Protein AF-A0A0C9U6N0-F1 (afdb_monomer)

Radius of gyration: 15.76 Å; Cα contacts (8 Å, |Δi|>4): 157; chains: 1; bounding box: 29×35×50 Å

Secondary structure (DSSP, 8-state):
--PPP------TTS--EEEEEEEEEESSTTS-EEEEEEEEESPPTTS-HHHHHHHS-EEETTEEESS-SEEEEETTEEEEEEEEE-TT-

Sequence (89 aa):
MSFPPSILTVMPDCVTSWTDYKIKGCTSVGSGRRYIEHRLDNLQPGSNWREFSATTPVRFHGMQFSGAEESFQSTWGVYGLWELDDDKC

Nearest PDB structures (foldseek):
  3l5i-assembly1_A  TM=4.132E-01  e=8.977E-01  Homo sapiens
  4tma-assembly2_G  TM=4.145E-01  e=3.736E+00  Escherichia coli str. K-12 substr. MC4100
  6hcq-assembly1_Z2  TM=3.237E-01  e=3.965E+00  Oryctolagus cuniculus
  5n9w-assembly2_B  TM=2.243E-01  e=3.318E+00  Streptomyces sp.

Mean predicted aligned error: 9.14 Å

Foldseek 3Di:
DDDDDPPPPPPVLQAWAWADWDWPAAPDVPPQKTKIKTFTPNDDPPDDVVVSQQQHWDDDPNDIHRHAPDWDADPVHIMGMDMDGHPND

Organism: NCBI:txid664439

Solvent-accessible surface area (backbone atoms only — not comparable to full-atom values): 5404 Å² total; per-residue (Å²): 139,84,80,73,80,84,74,72,76,72,58,83,88,76,49,54,41,73,39,73,82,40,78,77,43,56,78,39,91,76,62,28,25,30,35,36,35,26,32,54,37,68,70,60,89,92,56,64,61,71,58,48,41,49,60,36,57,46,76,58,98,92,44,77,40,59,29,37,80,41,72,51,79,54,98,92,45,38,35,28,35,41,84,39,83,32,92,89,35

pLDDT: mean 79.22, std 15.02, range [38.0, 93.38]

Structure (mmCIF, N/CA/C/O backbone):
data_AF-A0A0C9U6N0-F1
#
_entry.id   AF-A0A0C9U6N0-F1
#
loop_
_atom_site.group_PDB
_atom_site.id
_atom_site.type_symbol
_atom_site.label_atom_id
_atom_site.label_alt_id
_atom_site.label_comp_id
_atom_site.label_asym_id
_atom_site.label_entity_id
_atom_site.label_seq_id
_atom_si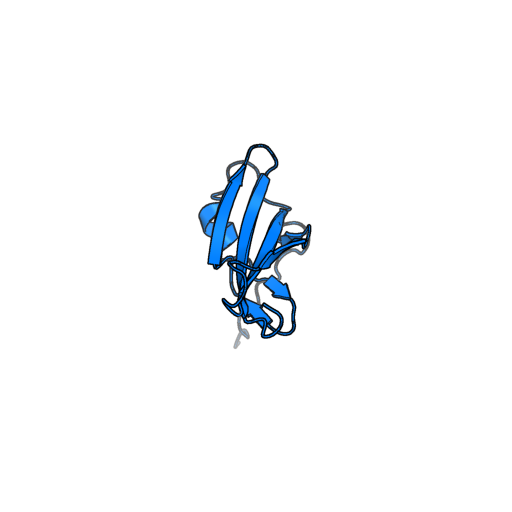te.pdbx_PDB_ins_code
_atom_site.Cartn_x
_atom_site.Cartn_y
_atom_site.Cartn_z
_atom_site.occupancy
_atom_site.B_iso_or_equiv
_atom_site.auth_seq_id
_atom_site.auth_comp_id
_atom_site.auth_asym_id
_atom_site.auth_atom_id
_atom_site.pdbx_PDB_model_num
ATOM 1 N N . MET A 1 1 ? -11.500 -25.323 -34.671 1.00 38.00 1 MET A N 1
ATOM 2 C CA . MET A 1 1 ? -10.566 -25.137 -33.543 1.00 38.00 1 MET A CA 1
ATOM 3 C C . MET A 1 1 ? -11.041 -23.937 -32.741 1.00 38.00 1 MET A C 1
ATOM 5 O O . MET A 1 1 ? -10.981 -22.834 -33.265 1.00 38.00 1 MET A O 1
ATOM 9 N N . SER A 1 2 ? -11.571 -24.140 -31.536 1.00 38.41 2 SER A N 1
ATOM 10 C CA . SER A 1 2 ? -11.995 -23.047 -30.652 1.00 38.41 2 SER A CA 1
ATOM 11 C C . SER A 1 2 ? -10.989 -22.965 -29.515 1.00 38.41 2 SER A C 1
ATOM 13 O O . SER A 1 2 ? -10.951 -23.849 -28.664 1.00 38.41 2 SER A O 1
ATOM 15 N N . PHE A 1 3 ? -10.120 -21.960 -29.560 1.00 40.62 3 PHE A N 1
ATOM 16 C CA . PHE A 1 3 ? -9.187 -21.685 -28.474 1.00 40.62 3 PHE A CA 1
ATOM 17 C C . PHE A 1 3 ? -9.984 -21.095 -27.294 1.0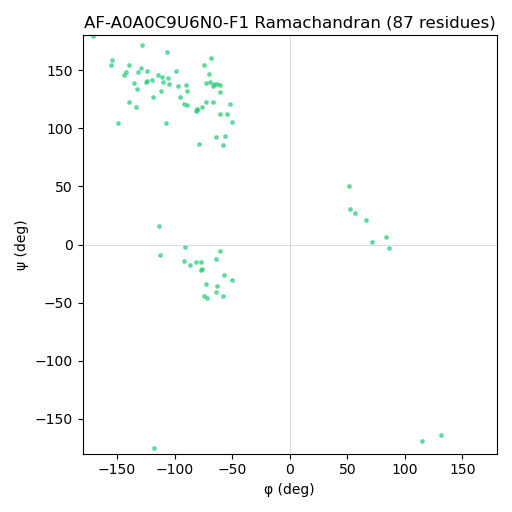0 40.62 3 PHE A C 1
ATOM 19 O O . PHE A 1 3 ? -10.692 -20.106 -27.500 1.00 40.62 3 PHE A O 1
ATOM 26 N N . PRO A 1 4 ? -9.943 -21.696 -26.088 1.00 49.97 4 PRO A N 1
ATOM 27 C CA . PRO A 1 4 ? -10.520 -21.092 -24.890 1.00 49.97 4 PRO A CA 1
ATOM 28 C C . PRO A 1 4 ? -9.700 -19.849 -24.497 1.00 49.97 4 PRO A C 1
ATOM 30 O O . PRO A 1 4 ? -8.575 -19.684 -24.980 1.00 49.97 4 PRO A O 1
ATOM 33 N N . PRO A 1 5 ? -10.269 -18.932 -23.694 1.00 48.47 5 PRO A N 1
ATOM 34 C CA . PRO A 1 5 ? -9.756 -17.578 -23.565 1.00 48.47 5 PRO A CA 1
ATOM 35 C C . PRO A 1 5 ? -8.351 -17.609 -22.977 1.00 48.47 5 PRO A C 1
ATOM 37 O O . PRO A 1 5 ? -8.073 -18.367 -22.048 1.00 48.47 5 PRO A O 1
ATOM 40 N N . SER A 1 6 ? -7.482 -16.770 -23.529 1.00 46.31 6 SER A N 1
ATOM 41 C CA . SER A 1 6 ? -6.139 -16.507 -23.035 1.00 46.31 6 SER A CA 1
ATOM 42 C C . SER A 1 6 ? -6.200 -16.007 -21.590 1.00 46.31 6 SER A C 1
ATOM 44 O O . SER A 1 6 ? -6.187 -14.805 -21.333 1.00 46.31 6 SER A O 1
ATOM 46 N N . ILE A 1 7 ? -6.246 -16.928 -20.626 1.00 48.75 7 ILE A N 1
ATOM 47 C CA . ILE A 1 7 ? -5.675 -16.689 -19.307 1.00 48.75 7 ILE A CA 1
ATOM 48 C C . ILE A 1 7 ? -4.189 -16.537 -19.593 1.00 48.75 7 ILE A C 1
ATOM 50 O O . ILE A 1 7 ? -3.461 -17.512 -19.757 1.00 48.75 7 ILE A O 1
ATOM 54 N N . LEU A 1 8 ? -3.777 -15.286 -19.790 1.00 50.47 8 LEU A N 1
ATOM 55 C CA . LEU A 1 8 ? -2.386 -14.893 -19.712 1.00 50.47 8 LEU A CA 1
ATOM 56 C C . LEU A 1 8 ? -1.871 -15.454 -18.391 1.00 50.47 8 LEU A C 1
ATOM 58 O O . LEU A 1 8 ? -2.233 -14.974 -17.317 1.00 50.47 8 LEU A O 1
ATOM 62 N N . THR A 1 9 ? -1.080 -16.518 -18.488 1.00 47.44 9 THR A N 1
ATOM 63 C CA . THR A 1 9 ? -0.209 -16.976 -17.420 1.00 47.44 9 THR A CA 1
ATOM 64 C C . THR A 1 9 ? 0.681 -15.793 -17.078 1.00 47.44 9 THR A C 1
ATOM 66 O O . THR A 1 9 ? 1.681 -15.540 -17.744 1.00 47.44 9 THR A O 1
ATOM 69 N N . VAL A 1 10 ? 0.268 -15.010 -16.086 1.00 52.88 10 VAL A N 1
ATOM 70 C CA . VAL A 1 10 ? 1.134 -14.043 -15.430 1.00 52.88 10 VAL A CA 1
ATOM 71 C C . VAL A 1 10 ? 2.355 -14.824 -14.949 1.00 52.88 10 VAL A C 1
ATOM 73 O O . VAL A 1 10 ? 2.222 -15.736 -14.135 1.00 52.88 10 VAL A O 1
ATOM 76 N N . MET A 1 11 ? 3.526 -14.559 -15.533 1.00 46.19 11 MET A N 1
ATOM 77 C CA . MET A 1 11 ? 4.782 -15.154 -15.072 1.00 46.19 11 MET A CA 1
ATOM 78 C C . MET A 1 11 ? 4.973 -14.708 -13.619 1.00 46.19 11 MET A C 1
ATOM 80 O O . MET A 1 11 ? 5.120 -13.506 -13.399 1.0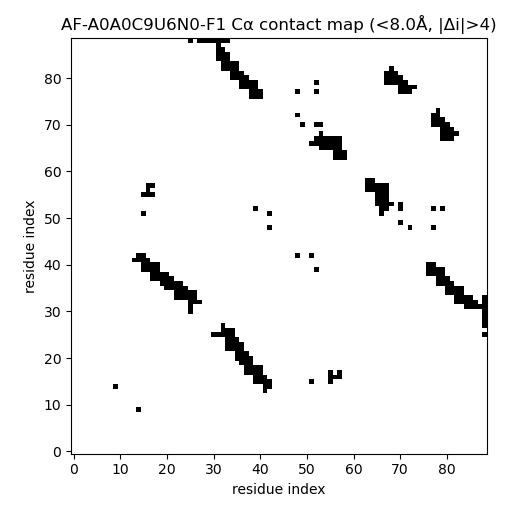0 46.19 11 MET A O 1
ATOM 84 N N . PRO A 1 12 ? 4.899 -15.610 -12.622 1.00 53.91 12 PRO A N 1
ATOM 85 C CA . PRO A 1 12 ? 4.760 -15.229 -11.214 1.0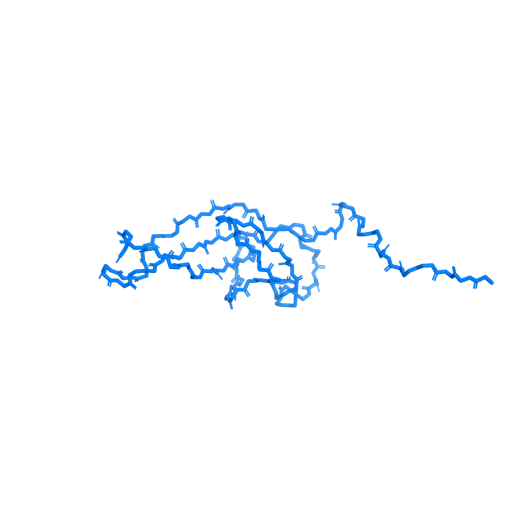0 53.91 12 PRO A CA 1
ATOM 86 C C . PRO A 1 12 ? 5.968 -14.452 -10.667 1.00 53.91 12 PRO A C 1
ATOM 88 O O . PRO A 1 12 ? 5.874 -13.860 -9.598 1.00 53.91 12 PRO A O 1
ATOM 91 N N . ASP A 1 13 ? 7.083 -14.430 -11.397 1.00 53.69 13 ASP A N 1
ATOM 92 C CA . ASP A 1 13 ? 8.314 -13.717 -11.058 1.00 53.69 13 ASP A CA 1
ATOM 93 C C . ASP A 1 13 ? 8.358 -12.249 -11.527 1.00 53.69 13 ASP A C 1
ATOM 95 O O . ASP A 1 13 ? 9.134 -11.471 -10.980 1.00 53.69 13 ASP A O 1
ATOM 99 N N . CYS A 1 14 ? 7.512 -11.831 -12.476 1.00 60.44 14 CYS A N 1
ATOM 100 C CA . CYS A 1 14 ? 7.504 -10.465 -13.035 1.00 60.44 14 CYS A CA 1
ATOM 101 C C . CYS A 1 14 ? 6.231 -9.674 -12.697 1.00 60.44 14 CYS A C 1
ATOM 103 O O . CYS A 1 14 ? 5.917 -8.677 -13.350 1.00 60.44 14 CYS A O 1
ATOM 105 N N . VAL A 1 15 ? 5.465 -10.132 -11.710 1.00 75.19 15 VAL A N 1
ATOM 106 C CA . VAL A 1 15 ? 4.215 -9.486 -11.302 1.00 75.19 15 VAL A CA 1
ATOM 107 C C . VAL A 1 15 ? 4.503 -8.555 -10.137 1.00 75.19 15 VAL A C 1
ATOM 109 O O . VAL A 1 15 ? 5.080 -8.971 -9.131 1.00 75.19 15 VAL A O 1
ATOM 112 N N . THR A 1 16 ? 4.100 -7.295 -10.272 1.00 82.38 1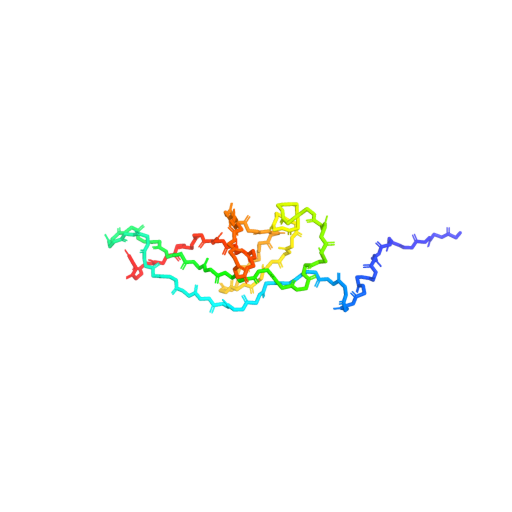6 THR A N 1
ATOM 113 C CA . THR A 1 16 ? 4.054 -6.363 -9.148 1.00 82.38 16 THR A CA 1
ATOM 114 C C . THR A 1 16 ? 3.098 -6.892 -8.098 1.00 82.38 16 THR A C 1
ATOM 116 O O . THR A 1 16 ? 2.013 -7.379 -8.411 1.00 82.38 16 THR A O 1
ATOM 119 N N . SER A 1 17 ? 3.486 -6.806 -6.835 1.00 86.81 17 SER A N 1
ATOM 120 C CA . SER A 1 17 ? 2.650 -7.295 -5.743 1.00 86.81 17 SER A CA 1
ATOM 121 C C . SER A 1 17 ? 2.699 -6.348 -4.561 1.00 86.81 17 SER A C 1
ATOM 123 O O . SER A 1 17 ? 3.645 -5.583 -4.394 1.00 86.81 17 SER A O 1
ATOM 125 N N . TRP A 1 18 ? 1.648 -6.374 -3.753 1.00 89.75 18 TRP A N 1
ATOM 126 C CA . TRP A 1 18 ? 1.568 -5.572 -2.542 1.00 89.75 18 TRP A CA 1
ATOM 127 C C . TRP A 1 18 ? 2.155 -6.343 -1.362 1.00 89.75 18 TRP A C 1
ATOM 129 O O . TRP A 1 18 ? 1.658 -7.407 -0.994 1.00 89.75 18 TRP A O 1
ATOM 139 N N . THR A 1 19 ? 3.196 -5.790 -0.752 1.00 88.56 19 THR A N 1
ATOM 140 C CA . THR A 1 19 ? 3.899 -6.329 0.418 1.00 88.56 19 THR A CA 1
ATOM 141 C C . THR A 1 19 ? 3.796 -5.363 1.597 1.00 88.56 19 THR A C 1
ATOM 143 O O . THR A 1 19 ? 3.070 -4.371 1.533 1.00 88.56 19 THR A O 1
ATOM 146 N N . ASP A 1 20 ? 4.480 -5.673 2.704 1.00 86.06 20 ASP A N 1
ATOM 147 C CA . ASP A 1 20 ? 4.625 -4.778 3.862 1.00 86.06 20 ASP A CA 1
ATOM 148 C C . ASP A 1 20 ? 3.285 -4.226 4.380 1.00 86.06 20 ASP A C 1
ATOM 150 O O . ASP A 1 20 ? 3.123 -3.022 4.574 1.00 86.06 20 ASP A O 1
ATOM 154 N N . TYR A 1 21 ? 2.317 -5.125 4.599 1.00 86.88 21 TYR A N 1
ATOM 155 C CA . TYR A 1 21 ? 1.022 -4.784 5.191 1.00 86.88 21 TYR A CA 1
ATOM 156 C C . TYR A 1 21 ? 1.217 -4.010 6.498 1.00 86.88 21 TYR A C 1
ATOM 158 O O . TYR A 1 21 ? 1.801 -4.526 7.458 1.00 86.88 21 TYR A O 1
ATOM 166 N N . LYS A 1 22 ? 0.681 -2.791 6.560 1.00 87.00 22 LYS A N 1
ATOM 167 C CA . LYS A 1 22 ? 0.769 -1.940 7.741 1.00 87.00 22 LYS A CA 1
ATOM 168 C C . LYS A 1 22 ? -0.536 -1.204 7.990 1.00 87.00 22 LYS A C 1
ATOM 170 O O . LYS A 1 22 ? -0.993 -0.416 7.174 1.00 87.00 22 LYS A O 1
ATOM 175 N N . ILE A 1 23 ? -1.102 -1.392 9.177 1.00 84.94 23 ILE A N 1
ATOM 176 C CA . ILE A 1 23 ? -2.233 -0.583 9.639 1.00 84.94 23 ILE A CA 1
ATOM 177 C C . ILE A 1 23 ? -1.664 0.738 10.155 1.00 84.94 23 ILE A C 1
ATOM 179 O O . ILE A 1 23 ? -0.894 0.750 11.116 1.00 84.94 23 ILE A O 1
ATOM 183 N N . LYS A 1 24 ? -2.014 1.850 9.509 1.00 82.12 24 LYS A N 1
ATOM 184 C CA . LYS A 1 24 ? -1.598 3.197 9.928 1.00 82.12 24 LYS A CA 1
ATOM 185 C C . LYS A 1 24 ? -2.390 3.704 11.131 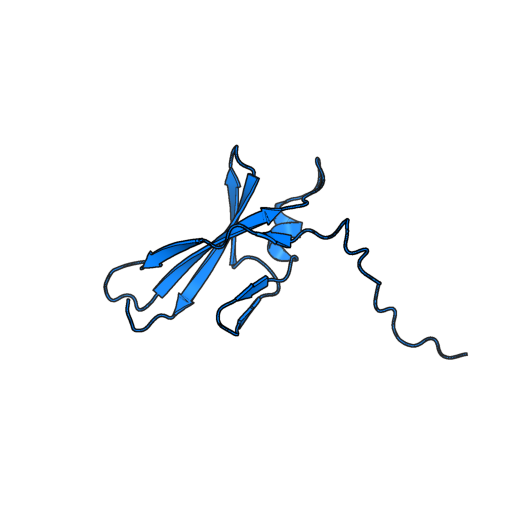1.00 82.12 24 LYS A C 1
ATOM 187 O O . LYS A 1 24 ? -1.891 4.558 11.855 1.00 82.12 24 LYS A O 1
ATOM 192 N N . GLY A 1 25 ? -3.570 3.137 11.365 1.00 78.31 25 GLY A N 1
ATOM 193 C CA . GLY A 1 25 ? -4.479 3.505 12.448 1.00 78.31 25 GLY A CA 1
ATOM 194 C C . GLY A 1 25 ? -5.781 4.088 11.909 1.00 78.31 25 GLY A C 1
ATOM 195 O O . GLY A 1 25 ? -6.052 3.995 10.712 1.00 78.31 25 GLY A O 1
ATOM 196 N N . CYS A 1 26 ? -6.587 4.663 12.801 1.00 78.75 26 CYS A N 1
ATOM 197 C CA . CYS A 1 26 ? -7.837 5.323 12.436 1.00 78.75 26 CYS A CA 1
ATOM 198 C C . CYS A 1 26 ? -7.575 6.621 11.663 1.00 78.75 26 CYS A C 1
ATOM 200 O O . CYS A 1 26 ? -6.692 7.388 12.047 1.00 78.75 26 CYS A O 1
ATOM 202 N N . THR A 1 27 ? -8.378 6.896 10.633 1.00 72.19 27 THR A N 1
ATOM 203 C CA . THR A 1 27 ? -8.385 8.180 9.911 1.00 72.19 27 THR A CA 1
ATOM 204 C C . THR A 1 27 ? -8.679 9.334 10.873 1.00 72.19 27 THR A C 1
ATOM 206 O O . THR A 1 27 ? -7.998 10.357 10.874 1.00 72.19 27 THR A O 1
ATOM 209 N N . SER A 1 28 ? -9.669 9.142 11.746 1.00 69.94 28 SER A N 1
ATOM 210 C CA . SER A 1 28 ? -9.965 9.999 12.892 1.00 69.94 28 SER A CA 1
ATOM 211 C C . SER A 1 28 ? -10.699 9.179 13.956 1.00 69.94 28 SER A C 1
ATOM 213 O O . SER A 1 28 ? -11.340 8.176 13.636 1.00 69.94 28 SER A O 1
ATOM 215 N N . VAL A 1 29 ? -10.596 9.585 15.222 1.00 64.44 29 VAL A N 1
ATOM 216 C CA . VAL A 1 29 ? -11.292 8.925 16.338 1.00 64.44 29 VAL A CA 1
ATOM 217 C C . VAL A 1 29 ? -12.800 9.131 16.169 1.00 64.44 29 VAL A C 1
ATOM 219 O O . VAL A 1 29 ? -13.252 10.273 16.104 1.00 64.44 29 VAL A O 1
ATOM 222 N N . GLY A 1 30 ? -13.575 8.049 16.100 1.00 66.38 30 GLY A N 1
ATOM 223 C CA . GLY A 1 30 ? -15.020 8.090 15.859 1.00 66.38 30 GLY A CA 1
ATOM 224 C C . GLY A 1 30 ? -15.407 8.189 14.380 1.00 66.38 30 GLY A C 1
ATOM 225 O O . GLY A 1 30 ? -16.580 8.405 14.083 1.00 66.38 30 GLY A O 1
ATOM 226 N N . SER A 1 31 ? -14.450 8.095 13.447 1.00 68.38 31 SER A N 1
ATOM 227 C CA . SER A 1 31 ? -14.756 8.117 12.012 1.00 68.38 31 SER A CA 1
ATOM 228 C C . SER A 1 31 ? -15.222 6.764 11.487 1.00 68.38 31 SER A C 1
ATOM 230 O O . SER A 1 31 ? -15.705 6.721 10.357 1.00 68.38 31 SER A O 1
ATOM 232 N N . GLY A 1 32 ? -15.016 5.679 12.240 1.00 76.88 32 GLY A N 1
ATOM 233 C CA . GLY A 1 32 ? -15.296 4.334 11.753 1.00 76.88 32 GLY A CA 1
ATOM 234 C C . GLY A 1 32 ? -14.388 3.906 10.601 1.00 76.88 32 GLY A C 1
ATOM 235 O O . GLY A 1 32 ? -14.776 3.056 9.816 1.00 76.88 32 GLY A O 1
ATOM 236 N N . ARG A 1 33 ? -13.211 4.525 10.414 1.00 81.50 33 ARG A N 1
ATOM 237 C CA . ARG A 1 33 ? -12.327 4.242 9.270 1.00 81.50 33 ARG A CA 1
ATOM 238 C C . ARG A 1 33 ? -10.875 4.092 9.680 1.00 81.50 33 ARG A C 1
ATOM 240 O O . ARG A 1 33 ? -10.376 4.875 10.490 1.00 81.50 33 ARG A O 1
ATOM 247 N N . ARG A 1 34 ? -10.185 3.119 9.085 1.00 87.50 34 ARG A N 1
ATOM 248 C CA . ARG A 1 34 ? -8.755 2.843 9.271 1.00 87.50 34 ARG A CA 1
ATOM 249 C C . ARG A 1 34 ? -8.006 2.867 7.948 1.00 87.50 34 ARG A C 1
ATOM 251 O O . ARG A 1 34 ? -8.467 2.306 6.957 1.00 87.50 34 ARG A O 1
ATOM 258 N N . TYR A 1 35 ? -6.799 3.419 7.972 1.00 88.19 35 TYR A N 1
ATOM 259 C CA . TYR A 1 35 ? -5.890 3.363 6.837 1.00 88.19 35 TYR A CA 1
ATOM 260 C C . TYR A 1 35 ? -5.009 2.126 6.891 1.00 88.19 35 TYR A C 1
ATOM 262 O O . TYR A 1 35 ? -4.357 1.826 7.901 1.00 88.19 35 TYR A O 1
ATOM 270 N N . ILE A 1 36 ? -4.948 1.441 5.760 1.00 90.25 36 ILE A N 1
ATOM 271 C CA . ILE A 1 36 ? -4.021 0.352 5.500 1.00 90.25 36 ILE A CA 1
ATOM 272 C C . ILE A 1 36 ? -3.044 0.819 4.439 1.00 90.25 36 ILE A C 1
ATOM 274 O O . ILE A 1 36 ? -3.438 1.359 3.414 1.00 90.25 36 ILE A O 1
ATOM 278 N N . GLU A 1 37 ? -1.767 0.598 4.703 1.00 92.38 37 GLU A N 1
ATOM 279 C CA . GLU A 1 37 ? -0.674 0.832 3.779 1.00 92.38 37 GLU A CA 1
ATOM 280 C C . GLU A 1 37 ? -0.089 -0.509 3.339 1.00 92.38 37 GLU A C 1
ATOM 282 O O . GLU A 1 37 ? 0.105 -1.415 4.152 1.00 92.38 37 GLU A O 1
ATOM 287 N N . HIS A 1 38 ? 0.237 -0.604 2.057 1.00 93.00 38 HIS A N 1
ATOM 288 C CA . HIS A 1 38 ? 1.121 -1.630 1.518 1.00 93.00 38 HIS A CA 1
ATOM 289 C C . HIS A 1 38 ? 2.203 -0.987 0.668 1.00 93.00 38 HIS A C 1
ATOM 291 O O . HIS A 1 38 ? 1.978 0.048 0.039 1.00 93.00 38 HIS A O 1
ATOM 297 N N . ARG A 1 39 ? 3.362 -1.637 0.587 1.00 91.81 39 ARG A N 1
ATOM 298 C CA . ARG A 1 39 ? 4.401 -1.281 -0.378 1.00 91.81 39 ARG A CA 1
ATOM 299 C C . ARG A 1 39 ? 4.199 -2.068 -1.668 1.00 91.81 39 ARG A C 1
ATOM 301 O O . ARG A 1 39 ? 3.912 -3.258 -1.624 1.00 91.81 39 ARG A O 1
ATOM 308 N N . LEU A 1 40 ? 4.345 -1.413 -2.811 1.00 90.69 40 LEU A N 1
ATOM 309 C CA . LEU A 1 40 ? 4.390 -2.071 -4.108 1.00 90.69 40 LEU A CA 1
ATOM 310 C C . LEU A 1 40 ? 5.803 -2.615 -4.321 1.00 90.69 40 LEU A C 1
ATOM 312 O O . LEU A 1 40 ? 6.770 -1.853 -4.390 1.00 90.69 40 LEU A O 1
ATOM 316 N N . ASP A 1 41 ? 5.903 -3.930 -4.410 1.00 88.69 41 ASP A N 1
ATOM 317 C CA . ASP A 1 41 ? 7.141 -4.661 -4.627 1.00 88.69 41 ASP A CA 1
ATOM 318 C C . ASP A 1 41 ? 7.197 -5.215 -6.055 1.00 88.69 41 ASP A C 1
ATOM 320 O O . ASP A 1 41 ? 6.193 -5.243 -6.778 1.00 88.69 41 ASP A O 1
ATOM 324 N N . ASN A 1 42 ? 8.390 -5.637 -6.468 1.00 84.50 42 ASN A N 1
ATOM 325 C CA . ASN A 1 42 ? 8.664 -6.155 -7.807 1.00 84.50 42 ASN A CA 1
ATOM 326 C C . ASN A 1 42 ? 8.307 -5.185 -8.958 1.00 84.50 42 ASN A C 1
ATOM 328 O O . ASN A 1 42 ? 8.002 -5.593 -10.079 1.00 84.50 42 ASN A O 1
ATOM 332 N N . LEU A 1 43 ? 8.335 -3.875 -8.685 1.00 85.25 43 LEU A N 1
ATOM 333 C CA . LEU A 1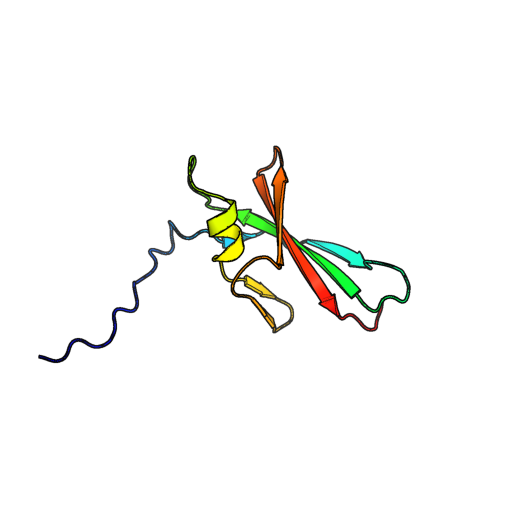 43 ? 8.148 -2.847 -9.704 1.00 85.25 43 LEU A CA 1
ATOM 334 C C . LEU A 1 43 ? 9.426 -2.699 -10.535 1.00 85.25 43 LEU A C 1
ATOM 336 O O . LEU A 1 43 ? 10.476 -2.319 -10.015 1.00 85.25 43 LEU A O 1
ATOM 340 N N . GLN A 1 44 ? 9.327 -2.956 -11.839 1.00 81.19 44 GLN A N 1
ATOM 341 C CA . GLN A 1 44 ? 10.478 -2.834 -12.728 1.00 81.19 44 GLN A CA 1
ATOM 342 C C . GLN A 1 44 ? 10.956 -1.374 -12.842 1.00 81.19 44 GLN A C 1
ATOM 344 O O . GLN A 1 44 ? 10.136 -0.458 -12.992 1.00 81.19 44 GLN A O 1
ATOM 349 N N . PRO A 1 45 ? 12.278 -1.131 -12.825 1.00 76.62 45 PRO A N 1
ATOM 350 C CA . PRO A 1 45 ? 12.832 0.211 -12.954 1.00 76.62 45 PRO A CA 1
ATOM 351 C C . PRO A 1 45 ? 12.422 0.845 -14.290 1.00 76.62 45 PRO A C 1
ATOM 353 O O . PRO A 1 45 ? 12.543 0.230 -15.346 1.00 76.62 45 PRO A O 1
ATOM 356 N N . GLY A 1 46 ? 11.921 2.082 -14.240 1.00 78.88 46 GLY A N 1
ATOM 357 C CA . GLY A 1 46 ? 11.412 2.804 -15.415 1.00 78.88 46 GLY A CA 1
ATOM 358 C C . GLY A 1 46 ? 9.944 2.527 -15.762 1.00 78.88 46 GLY A C 1
ATOM 359 O O . GLY A 1 46 ? 9.414 3.164 -16.667 1.00 78.88 46 GLY A O 1
ATOM 360 N N . SER A 1 47 ? 9.268 1.630 -15.036 1.00 82.44 47 SER A N 1
ATOM 361 C CA . SER A 1 47 ? 7.830 1.396 -15.199 1.00 82.44 47 SER A CA 1
ATOM 362 C C . SER A 1 47 ? 6.981 2.513 -14.595 1.00 82.44 47 SER A C 1
ATOM 364 O O . SER A 1 47 ? 7.382 3.194 -13.646 1.00 82.44 47 SER A O 1
ATOM 366 N N . ASN A 1 48 ? 5.765 2.674 -15.119 1.00 88.19 48 ASN A N 1
ATOM 367 C CA . ASN A 1 48 ? 4.823 3.677 -14.642 1.00 88.19 48 ASN A CA 1
ATOM 368 C C . ASN A 1 48 ? 4.146 3.213 -13.349 1.00 88.19 48 ASN A C 1
ATOM 370 O O . ASN A 1 48 ? 3.075 2.608 -13.366 1.00 88.19 48 ASN A O 1
ATOM 374 N N . TRP A 1 49 ? 4.788 3.489 -12.213 1.00 88.25 49 TRP A N 1
ATOM 375 C CA . TRP A 1 49 ? 4.317 3.056 -10.896 1.00 88.25 49 TRP A CA 1
ATOM 376 C C . TRP A 1 49 ? 2.850 3.387 -10.624 1.00 88.25 49 TRP A C 1
ATOM 378 O O . TRP A 1 49 ? 2.198 2.643 -9.903 1.00 88.25 49 TRP A O 1
ATOM 388 N N . ARG A 1 50 ? 2.338 4.477 -11.204 1.00 89.12 50 ARG A N 1
ATOM 389 C CA . ARG A 1 50 ? 0.965 4.945 -11.013 1.00 89.12 50 ARG A CA 1
ATOM 390 C C . ARG A 1 50 ? -0.060 4.064 -11.724 1.00 89.12 50 ARG A C 1
ATOM 392 O O . ARG A 1 50 ? -1.164 3.877 -11.227 1.00 89.12 50 ARG A O 1
ATOM 399 N N . GLU A 1 51 ? 0.305 3.508 -12.876 1.00 89.44 51 GLU A N 1
ATOM 400 C CA . GLU A 1 51 ? -0.528 2.527 -13.576 1.00 89.44 51 GLU A CA 1
ATOM 401 C C . GLU A 1 51 ? -0.477 1.181 -12.859 1.00 89.44 51 GLU A C 1
ATOM 403 O O . GLU A 1 51 ? -1.516 0.570 -12.616 1.00 89.44 51 GLU A O 1
ATOM 408 N N . PHE A 1 52 ? 0.715 0.745 -12.444 1.00 88.19 52 PHE A N 1
ATOM 409 C CA . PHE A 1 52 ? 0.870 -0.502 -11.697 1.00 88.19 52 PHE A CA 1
ATOM 410 C C . PHE A 1 52 ? 0.167 -0.447 -10.338 1.00 88.19 52 PHE A C 1
ATOM 412 O O . PHE A 1 52 ? -0.509 -1.406 -9.979 1.00 88.19 52 PHE A O 1
ATOM 419 N N . SER A 1 53 ? 0.235 0.661 -9.598 1.00 90.25 53 SER A N 1
ATOM 420 C CA . SER A 1 53 ? -0.495 0.798 -8.334 1.00 90.25 53 SER A CA 1
ATOM 421 C C . SER A 1 53 ? -2.015 0.751 -8.535 1.00 90.25 53 SER A C 1
ATOM 423 O O . SER A 1 53 ? -2.719 0.151 -7.730 1.00 90.25 53 SER A O 1
ATOM 425 N N . ALA A 1 54 ? -2.541 1.305 -9.628 1.00 88.94 54 ALA A N 1
ATOM 426 C CA . ALA A 1 54 ? -3.974 1.267 -9.925 1.00 88.94 54 ALA A CA 1
ATOM 427 C C . ALA A 1 54 ? -4.469 -0.092 -10.463 1.00 88.94 54 ALA A C 1
ATOM 429 O O . ALA A 1 54 ? -5.661 -0.384 -10.382 1.00 88.94 54 ALA A O 1
ATOM 430 N N . THR A 1 55 ? -3.576 -0.915 -11.021 1.00 88.25 55 THR A N 1
ATOM 431 C CA . THR A 1 55 ? -3.928 -2.176 -11.707 1.00 88.25 55 THR A CA 1
ATOM 432 C C . THR A 1 55 ? -3.444 -3.438 -10.996 1.00 88.25 55 THR A C 1
ATOM 434 O O . THR A 1 55 ? -3.827 -4.541 -11.388 1.00 88.25 55 THR A O 1
ATOM 437 N N . THR A 1 56 ? -2.616 -3.306 -9.957 1.00 88.25 56 THR A N 1
ATOM 438 C CA . THR A 1 56 ? -2.146 -4.446 -9.166 1.00 88.25 56 THR A CA 1
ATOM 439 C C . THR A 1 56 ? -3.210 -4.838 -8.144 1.00 88.25 56 THR A C 1
ATOM 441 O O . THR A 1 56 ? -3.455 -4.078 -7.202 1.00 88.25 56 THR A O 1
ATOM 444 N N . PRO A 1 57 ? -3.811 -6.033 -8.249 1.00 88.81 57 PRO A N 1
ATOM 445 C CA . PRO A 1 57 ? -4.838 -6.449 -7.314 1.00 88.81 57 PRO A CA 1
ATOM 446 C C . PRO A 1 57 ? -4.252 -6.730 -5.928 1.00 88.81 57 PRO A C 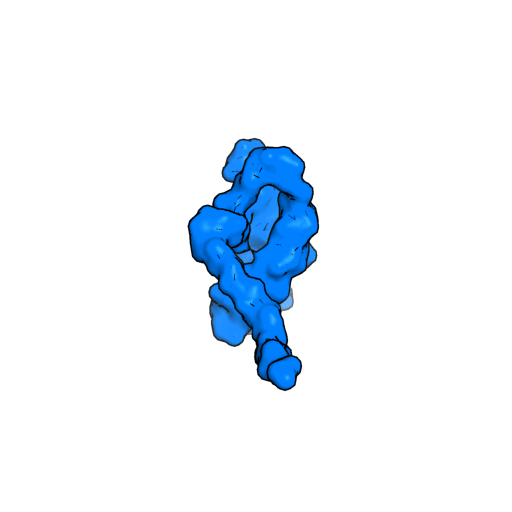1
ATOM 448 O O . PRO A 1 57 ? -3.148 -7.258 -5.791 1.00 88.81 57 PRO A O 1
ATOM 451 N N . VAL A 1 58 ? -5.031 -6.447 -4.889 1.00 88.50 58 VAL A N 1
ATOM 452 C CA . VAL A 1 58 ? -4.694 -6.762 -3.499 1.00 88.50 58 VAL A CA 1
ATOM 453 C C . VAL A 1 58 ? -5.867 -7.443 -2.808 1.00 88.50 58 VAL A C 1
ATOM 455 O O . VAL A 1 58 ? -7.032 -7.207 -3.137 1.00 88.50 58 VAL A O 1
ATOM 458 N N . ARG A 1 59 ? -5.564 -8.331 -1.861 1.00 87.94 59 ARG A N 1
ATOM 459 C CA . ARG A 1 59 ? -6.563 -9.024 -1.048 1.00 87.94 59 ARG A CA 1
ATOM 460 C C . ARG A 1 59 ? -6.155 -8.989 0.419 1.00 87.94 59 ARG A C 1
ATOM 462 O O . ARG A 1 59 ? -5.123 -9.546 0.778 1.00 87.94 59 ARG A O 1
ATOM 469 N N . PHE A 1 60 ? -6.976 -8.372 1.260 1.00 85.62 60 PHE A N 1
ATOM 470 C CA . PHE A 1 60 ? -6.821 -8.361 2.718 1.00 85.62 60 PHE A CA 1
ATOM 471 C C . PHE A 1 60 ? -8.183 -8.141 3.383 1.00 85.62 60 PHE A C 1
ATOM 473 O O . PHE A 1 60 ? -9.112 -7.657 2.745 1.00 85.62 60 PHE A O 1
ATOM 480 N N . HIS A 1 61 ? -8.324 -8.516 4.662 1.00 81.81 61 HIS A N 1
ATOM 481 C CA . HIS A 1 61 ? -9.588 -8.383 5.418 1.00 81.81 61 HIS A CA 1
ATOM 482 C C . HIS A 1 61 ? -10.819 -8.993 4.716 1.00 81.81 61 HIS A C 1
ATOM 484 O O . HIS A 1 61 ? -11.935 -8.514 4.864 1.00 81.81 61 HIS A O 1
ATOM 490 N N . GLY A 1 62 ? -10.622 -10.046 3.914 1.00 84.12 62 GLY A N 1
ATOM 491 C CA . GLY A 1 62 ? -11.699 -10.669 3.132 1.00 84.12 62 GLY A CA 1
ATOM 492 C C . GLY A 1 62 ? -12.202 -9.831 1.947 1.00 84.12 62 GLY A C 1
ATOM 493 O O . GLY A 1 62 ? -13.102 -10.273 1.239 1.00 84.12 62 GLY A O 1
ATOM 494 N N . MET A 1 63 ? -11.608 -8.664 1.698 1.00 86.06 63 MET A N 1
ATOM 495 C CA . MET A 1 63 ? -11.903 -7.793 0.565 1.00 86.06 63 MET A CA 1
ATOM 496 C C . MET A 1 63 ? -10.877 -7.991 -0.550 1.00 86.06 63 MET A C 1
ATOM 498 O O . MET A 1 63 ? -9.711 -8.312 -0.305 1.00 86.06 63 MET A O 1
ATOM 502 N N . GLN A 1 64 ? -11.323 -7.804 -1.791 1.00 88.56 64 GLN A N 1
ATOM 503 C CA . GLN A 1 64 ? -10.464 -7.777 -2.966 1.00 88.56 64 GLN A CA 1
ATOM 504 C C . GLN A 1 64 ? -10.579 -6.416 -3.641 1.00 88.56 64 GLN A C 1
ATOM 506 O O . GLN A 1 64 ? -11.671 -6.009 -4.027 1.00 88.56 64 GLN A O 1
ATOM 511 N N . PHE A 1 65 ? -9.436 -5.781 -3.866 1.00 88.25 65 PHE A N 1
ATOM 512 C CA . PHE A 1 65 ? -9.328 -4.555 -4.641 1.00 88.25 65 PHE A CA 1
ATOM 513 C C . PHE A 1 65 ? -8.525 -4.832 -5.910 1.00 88.25 65 PHE A C 1
ATOM 515 O O . PHE A 1 65 ? -7.614 -5.663 -5.915 1.00 88.25 65 PHE A O 1
ATOM 522 N N . SER A 1 66 ? -8.870 -4.158 -7.004 1.00 88.62 66 SER A N 1
ATOM 523 C CA . SER A 1 66 ? -8.133 -4.234 -8.272 1.00 88.62 66 SER A CA 1
ATOM 524 C C . SER A 1 66 ? -6.842 -3.410 -8.270 1.00 88.62 66 SER A C 1
ATOM 526 O O . SER A 1 66 ? -6.006 -3.609 -9.143 1.00 88.62 66 SER A O 1
ATOM 528 N N . GLY A 1 67 ? -6.687 -2.512 -7.298 1.00 88.56 67 GLY A N 1
ATOM 529 C CA . GLY A 1 67 ? -5.594 -1.554 -7.185 1.00 88.56 67 GLY A CA 1
ATOM 530 C C . GLY A 1 67 ? -5.612 -0.841 -5.839 1.00 88.56 67 GLY A C 1
ATOM 531 O O . GLY A 1 67 ? -6.488 -1.091 -5.004 1.00 88.56 67 GLY A O 1
ATOM 532 N N . ALA A 1 68 ? -4.647 0.051 -5.643 1.00 90.50 68 ALA A N 1
ATOM 533 C CA . ALA A 1 68 ? -4.647 0.999 -4.540 1.00 90.50 68 ALA A CA 1
ATOM 534 C C . ALA A 1 68 ? -5.691 2.100 -4.743 1.00 90.50 68 ALA A C 1
ATOM 536 O O . ALA A 1 68 ? -5.852 2.595 -5.858 1.00 90.50 68 ALA A O 1
ATOM 537 N N . GLU A 1 69 ? -6.385 2.474 -3.666 1.00 90.62 69 GLU A N 1
ATOM 538 C CA . GLU A 1 69 ? -7.348 3.581 -3.678 1.00 90.62 69 GLU A CA 1
ATOM 539 C C . GLU A 1 69 ? -6.614 4.918 -3.786 1.00 90.62 69 GLU A C 1
ATOM 541 O O . GLU A 1 69 ? -6.903 5.734 -4.661 1.00 90.62 69 GLU A O 1
ATOM 546 N N . GLU A 1 70 ? -5.567 5.075 -2.981 1.00 90.38 70 GLU A N 1
ATOM 547 C CA . GLU A 1 70 ? -4.572 6.123 -3.148 1.00 90.38 70 GLU A CA 1
ATOM 548 C C . GLU A 1 70 ? -3.180 5.516 -3.267 1.00 90.38 70 GLU A C 1
ATOM 550 O O . GLU A 1 70 ? -2.881 4.469 -2.701 1.00 90.38 70 GLU A O 1
ATOM 555 N N . SER A 1 71 ? -2.289 6.163 -4.014 1.00 91.81 71 SER A N 1
ATOM 556 C CA . SER A 1 71 ? -0.901 5.714 -4.100 1.00 91.81 71 SER A CA 1
ATOM 557 C C . SER A 1 71 ? 0.064 6.878 -4.191 1.00 91.81 71 SER A C 1
ATOM 559 O O . SER A 1 71 ? -0.230 7.910 -4.797 1.00 91.81 71 SER A O 1
ATOM 561 N N . PHE A 1 72 ? 1.234 6.704 -3.587 1.00 91.31 72 PHE A N 1
ATOM 562 C CA . PHE A 1 72 ? 2.280 7.712 -3.564 1.00 91.31 72 PHE A CA 1
ATOM 563 C C . PHE A 1 72 ? 3.660 7.070 -3.689 1.00 91.31 72 PHE A C 1
ATOM 565 O O . PHE A 1 72 ? 3.904 5.952 -3.235 1.00 91.31 72 PHE A O 1
ATOM 572 N N . GLN A 1 73 ? 4.582 7.799 -4.311 1.00 90.56 73 GLN A N 1
ATOM 573 C CA . GLN A 1 73 ? 5.981 7.405 -4.407 1.00 90.56 73 GLN A CA 1
ATOM 574 C C . GLN A 1 73 ? 6.791 8.102 -3.310 1.00 90.56 73 GLN A C 1
ATOM 576 O O . GLN A 1 73 ? 6.634 9.296 -3.063 1.00 90.56 73 GLN A O 1
ATOM 581 N N . SER A 1 74 ? 7.681 7.354 -2.670 1.00 88.38 74 SER A N 1
ATOM 582 C CA . SER A 1 74 ? 8.656 7.844 -1.700 1.00 88.38 74 SER A CA 1
ATOM 583 C C . SER A 1 74 ? 10.059 7.353 -2.076 1.00 88.38 74 SER A C 1
ATOM 585 O O . SER A 1 74 ? 10.219 6.500 -2.949 1.00 88.38 74 SER A O 1
ATOM 587 N N . THR A 1 75 ? 11.093 7.846 -1.391 1.00 86.00 75 THR A N 1
ATOM 588 C CA . THR A 1 75 ? 12.489 7.396 -1.569 1.00 86.00 75 THR A CA 1
ATOM 589 C C . THR A 1 75 ? 12.654 5.890 -1.341 1.00 86.00 75 THR A C 1
ATOM 591 O O . THR A 1 75 ? 13.549 5.271 -1.905 1.00 86.00 75 THR A O 1
ATOM 594 N N . TRP A 1 76 ? 11.777 5.294 -0.532 1.00 85.06 76 TRP A N 1
ATOM 595 C CA . TRP A 1 76 ? 11.810 3.878 -0.159 1.00 85.06 76 TRP A CA 1
ATOM 596 C C . TRP A 1 76 ? 11.001 2.961 -1.086 1.00 85.06 76 TRP A C 1
ATOM 598 O O . TRP A 1 76 ? 10.990 1.751 -0.879 1.00 85.06 76 TRP A O 1
ATOM 608 N N . GLY A 1 77 ? 10.318 3.518 -2.089 1.00 89.19 77 GLY A N 1
ATOM 609 C CA . GLY A 1 77 ? 9.471 2.764 -3.009 1.00 89.19 77 GLY A CA 1
ATOM 610 C C . GLY A 1 77 ? 8.097 3.393 -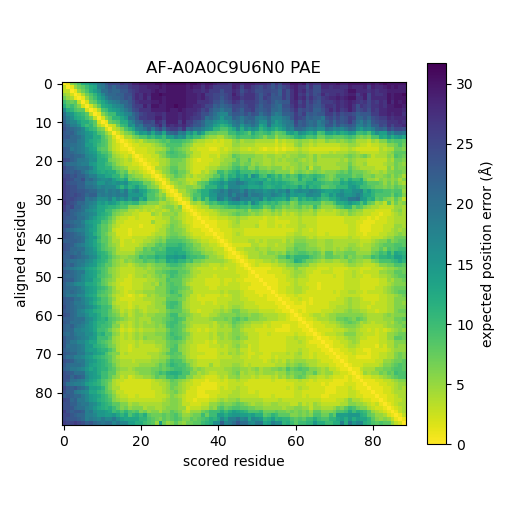3.193 1.00 89.19 77 GLY A C 1
ATOM 611 O O . GLY A 1 77 ? 7.872 4.563 -2.884 1.00 89.19 77 GLY A O 1
ATOM 612 N N . VAL A 1 78 ? 7.173 2.607 -3.728 1.00 92.25 78 VAL A N 1
ATOM 613 C CA . VAL A 1 78 ? 5.801 3.037 -4.012 1.00 92.25 78 VAL A CA 1
ATOM 614 C C . VAL A 1 78 ? 4.887 2.425 -2.970 1.00 92.25 78 VAL A C 1
ATOM 616 O O . VAL A 1 78 ? 5.044 1.261 -2.615 1.00 92.25 78 VAL A O 1
ATOM 619 N N . TYR A 1 79 ? 3.943 3.210 -2.476 1.00 92.62 79 TYR A N 1
ATOM 620 C CA . TYR A 1 79 ? 3.026 2.810 -1.425 1.00 92.62 79 TYR A CA 1
ATOM 621 C C . TYR A 1 79 ? 1.593 3.001 -1.897 1.00 92.62 79 TYR A C 1
ATOM 623 O O . TYR A 1 79 ? 1.275 3.977 -2.577 1.00 92.62 79 TYR A O 1
ATOM 631 N N . GLY A 1 80 ? 0.749 2.039 -1.552 1.00 93.38 80 GLY A N 1
ATOM 632 C CA . GLY A 1 80 ? -0.692 2.083 -1.726 1.00 93.38 80 GLY A CA 1
ATOM 633 C C . GLY A 1 80 ? -1.352 2.301 -0.375 1.00 93.38 80 GLY A C 1
ATOM 634 O O . GLY A 1 80 ? -0.878 1.782 0.638 1.00 93.38 80 GLY A O 1
ATOM 635 N N . LEU A 1 81 ? -2.430 3.069 -0.373 1.00 92.12 81 LEU A N 1
ATOM 636 C CA . LEU A 1 81 ? -3.299 3.301 0.764 1.00 92.12 81 LEU A CA 1
ATOM 637 C C . LEU A 1 81 ? -4.705 2.825 0.417 1.00 92.12 81 LEU A C 1
ATOM 639 O O . LEU A 1 81 ? -5.180 3.006 -0.706 1.00 92.12 81 LEU A O 1
ATOM 643 N N . TRP A 1 82 ? -5.351 2.231 1.410 1.00 91.00 82 TRP A N 1
ATOM 644 C CA . TRP A 1 82 ? -6.755 1.853 1.372 1.00 91.00 82 TRP A CA 1
ATOM 645 C C . TRP A 1 82 ? -7.419 2.317 2.653 1.00 91.00 82 TRP A C 1
ATOM 647 O O . TRP A 1 82 ? -6.889 2.091 3.747 1.00 91.00 82 TRP A O 1
ATOM 657 N N . GLU A 1 83 ? -8.584 2.932 2.515 1.00 88.88 83 GLU A N 1
ATOM 658 C CA . GLU A 1 83 ? -9.456 3.226 3.635 1.00 88.88 83 GLU A CA 1
ATOM 659 C C . GLU A 1 83 ? -10.441 2.068 3.822 1.00 88.88 83 GLU A C 1
ATOM 661 O O . GLU A 1 83 ? -11.187 1.698 2.919 1.00 88.88 83 GLU A O 1
ATOM 666 N N . LEU A 1 84 ? -10.420 1.451 5.001 1.00 85.88 84 LEU A N 1
ATOM 667 C CA . LEU A 1 84 ? -11.398 0.438 5.371 1.00 85.88 84 LEU A CA 1
ATOM 668 C C . LEU A 1 84 ? -12.312 0.959 6.460 1.00 85.88 84 LEU A C 1
ATOM 670 O O . LEU A 1 84 ? -11.844 1.603 7.398 1.00 85.88 84 LEU A O 1
ATOM 674 N N . ASP A 1 85 ? -13.575 0.561 6.392 1.00 83.19 85 ASP A N 1
ATOM 675 C CA . ASP A 1 85 ? -14.496 0.727 7.505 1.00 83.19 85 ASP A CA 1
ATOM 676 C C . ASP A 1 85 ? -14.064 -0.171 8.689 1.00 83.19 85 ASP A C 1
ATOM 678 O O . ASP A 1 85 ? -13.606 -1.316 8.534 1.00 83.19 85 ASP A O 1
ATOM 682 N N . ASP A 1 86 ? -14.101 0.392 9.886 1.00 78.81 86 ASP A N 1
ATOM 683 C CA . ASP A 1 86 ? -13.783 -0.258 11.147 1.00 78.81 86 ASP A CA 1
ATOM 684 C C . ASP A 1 86 ? -14.616 0.377 12.252 1.00 78.81 86 ASP A C 1
ATOM 686 O O . ASP A 1 86 ? -14.256 1.438 12.746 1.00 78.81 86 ASP A O 1
ATOM 690 N N . ASP A 1 87 ? -15.656 -0.317 12.711 1.00 72.50 87 ASP A N 1
ATOM 691 C CA . ASP A 1 87 ? -16.513 0.105 13.834 1.00 72.50 87 ASP A CA 1
ATOM 692 C C . ASP A 1 87 ? -15.771 0.283 15.177 1.00 72.50 87 ASP A C 1
ATOM 694 O O . ASP A 1 87 ? -16.370 0.636 16.195 1.00 72.50 87 ASP A O 1
ATOM 698 N N . LYS A 1 88 ? -14.480 -0.071 15.232 1.00 70.81 88 LYS A N 1
ATOM 699 C CA . LYS A 1 88 ? -13.612 0.139 16.401 1.00 70.81 88 LYS A CA 1
ATOM 700 C C . LYS A 1 88 ? -12.864 1.471 16.357 1.00 70.81 88 LYS A C 1
ATOM 702 O O . LYS A 1 88 ? -12.302 1.869 17.382 1.00 70.81 88 LYS A O 1
ATOM 707 N N . CYS A 1 89 ? -12.846 2.114 15.195 1.00 66.25 89 CYS A N 1
ATOM 708 C CA . CYS A 1 89 ? -12.644 3.543 15.052 1.00 66.25 89 CYS A CA 1
ATOM 709 C C . CYS A 1 89 ? -14.014 4.244 15.095 1.00 66.25 89 CYS A C 1
ATOM 711 O O . CYS A 1 89 ? -13.971 5.485 15.056 1.00 66.25 89 CYS A O 1
#